Protein AF-0000000078594319 (afdb_homodimer)

Organism: NCBI:txid1408889

Sequence (122 aa):
MIELNPILTKGKIVEVNDTAVKVDVQGRLGVICVPLRWVFTDKKLEAGQMVQFYFSYMQTIMIELNPILTKGKIVEVNDTAVKVDVQGRLGVICVPLRWVFTDKKLEAGQMVQFYFSYMQTI

Radius of gyration: 13.81 Å; Cα contacts (8 Å, |Δi|>4): 302; chains: 2; bounding box: 30×34×36 Å

InterPro domains:
  IPR048108 CBO2463/CBO2479 domain [NF041553] (3-60)

Foldseek 3Di:
DDDFDWDKWKWFFADDDDFWTWTQTPPRPGIDIDGPVVDDDPDDDDGGDMDIDIGTDDDDD/DDDFDWDKWKWFFADDDDFWTWTQTPPNPGIDIDGPVVDDDPDDDDGGDMDIDIGTDDDDD

pLDDT: mean 94.1, std 7.57, range [51.66, 98.38]

Structure (mmCIF, N/CA/C/O backbone):
data_AF-0000000078594319-model_v1
#
loop_
_entity.id
_entity.type
_entity.pdbx_description
1 polymer 'Uncharacterized protein'
#
loop_
_atom_site.group_PDB
_atom_site.id
_atom_site.type_symbol
_atom_site.label_atom_id
_atom_site.label_alt_id
_atom_site.label_comp_id
_atom_site.label_asym_id
_atom_site.label_entity_id
_atom_site.label_seq_id
_atom_site.pdbx_PDB_ins_code
_atom_site.Cartn_x
_atom_site.Cartn_y
_atom_site.Cartn_z
_atom_site.occupancy
_atom_site.B_iso_or_equiv
_atom_site.auth_seq_id
_atom_site.auth_comp_id
_atom_site.auth_asym_id
_atom_site.auth_atom_id
_atom_site.pdbx_PDB_model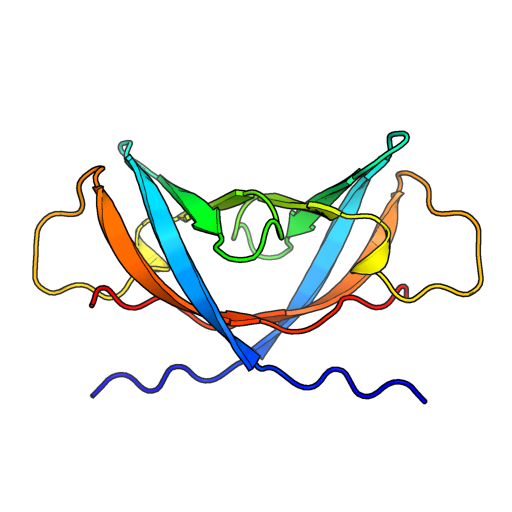_num
ATOM 1 N N . MET A 1 1 ? 17.109 14.688 5.496 1 51.66 1 MET A N 1
ATOM 2 C CA . MET A 1 1 ? 16.141 14.469 4.438 1 51.66 1 MET A CA 1
ATOM 3 C C . MET A 1 1 ? 15.914 12.984 4.191 1 51.66 1 MET A C 1
ATOM 5 O O . MET A 1 1 ? 16.859 12.266 3.84 1 51.66 1 MET A O 1
ATOM 9 N N . ILE A 1 2 ? 14.898 12.453 4.84 1 67.19 2 ILE A N 1
ATOM 10 C CA . ILE A 1 2 ? 14.742 11 4.766 1 67.19 2 ILE A CA 1
ATOM 11 C C . ILE A 1 2 ? 14.383 10.594 3.336 1 67.19 2 ILE A C 1
ATOM 13 O O . ILE A 1 2 ? 13.492 11.195 2.719 1 67.19 2 ILE A O 1
ATOM 17 N N . GLU A 1 3 ? 15.242 9.938 2.709 1 83.69 3 GLU A N 1
ATOM 18 C CA . GLU A 1 3 ? 15.07 9.461 1.341 1 83.69 3 GLU A CA 1
ATOM 19 C C . GLU A 1 3 ? 14.07 8.312 1.282 1 83.69 3 GLU A C 1
ATOM 21 O O . GLU A 1 3 ? 14.133 7.383 2.092 1 83.69 3 GLU A O 1
ATOM 26 N N . LEU A 1 4 ? 13.039 8.602 0.536 1 93.31 4 LEU A N 1
ATOM 27 C CA . LEU A 1 4 ? 12.07 7.531 0.324 1 93.31 4 LEU A CA 1
ATOM 28 C C . LEU A 1 4 ? 12.625 6.48 -0.632 1 93.31 4 LEU A C 1
ATOM 30 O O . LEU A 1 4 ? 12.383 6.547 -1.84 1 93.31 4 LEU A O 1
ATOM 34 N N . ASN A 1 5 ? 13.43 5.66 -0.049 1 94.69 5 ASN A N 1
ATOM 35 C CA . ASN A 1 5 ? 14.023 4.625 -0.886 1 94.69 5 ASN A CA 1
ATOM 36 C C . ASN A 1 5 ? 13.094 3.422 -1.033 1 94.69 5 ASN A C 1
ATOM 38 O O . ASN A 1 5 ? 12.812 2.727 -0.055 1 94.69 5 ASN A O 1
ATOM 42 N N . PRO A 1 6 ? 12.641 3.195 -2.279 1 96.81 6 PRO A N 1
ATOM 43 C CA . PRO A 1 6 ? 11.805 2.002 -2.445 1 96.81 6 PRO A CA 1
ATOM 44 C C . PRO A 1 6 ? 12.57 0.708 -2.164 1 96.81 6 PRO A C 1
ATOM 46 O O . PRO A 1 6 ? 13.734 0.573 -2.553 1 96.81 6 PRO A O 1
ATOM 49 N N . ILE A 1 7 ? 11.891 -0.213 -1.454 1 95.31 7 ILE A N 1
ATOM 50 C CA . ILE A 1 7 ? 12.469 -1.52 -1.151 1 95.31 7 ILE A CA 1
ATOM 51 C C . ILE A 1 7 ? 11.578 -2.619 -1.727 1 95.31 7 ILE A C 1
ATOM 53 O O . ILE A 1 7 ? 10.352 -2.473 -1.781 1 95.31 7 ILE A O 1
ATOM 57 N N . LEU A 1 8 ? 12.234 -3.621 -2.201 1 96.62 8 LEU A N 1
ATOM 58 C CA . LEU A 1 8 ? 11.477 -4.785 -2.645 1 96.62 8 LEU A CA 1
ATOM 59 C C . LEU A 1 8 ? 10.75 -5.441 -1.474 1 96.62 8 LEU A C 1
ATOM 61 O O . LEU A 1 8 ? 11.375 -5.801 -0.476 1 96.62 8 LEU A O 1
ATOM 65 N N . THR A 1 9 ? 9.383 -5.559 -1.612 1 96.75 9 THR A N 1
ATOM 66 C CA . THR A 1 9 ? 8.508 -6.066 -0.565 1 96.75 9 THR A CA 1
ATOM 67 C C . THR A 1 9 ? 7.668 -7.234 -1.079 1 96.75 9 THR A C 1
ATOM 69 O O . THR A 1 9 ? 7.375 -7.316 -2.273 1 96.75 9 THR A O 1
ATOM 72 N N . LYS A 1 10 ? 7.41 -8.086 -0.127 1 97.5 10 LYS A N 1
ATOM 73 C CA . LYS A 1 10 ? 6.57 -9.219 -0.498 1 97.5 10 LYS A CA 1
ATOM 74 C C . LYS A 1 10 ? 5.277 -9.242 0.314 1 97.5 10 LYS A C 1
ATOM 76 O O . LYS A 1 10 ? 5.211 -8.648 1.395 1 97.5 10 LYS A O 1
ATOM 81 N N . GLY A 1 11 ? 4.289 -9.781 -0.275 1 97.56 11 GLY A N 1
ATOM 82 C CA . GLY A 1 11 ? 3.008 -9.977 0.379 1 97.56 11 GLY A CA 1
ATOM 83 C C . GLY A 1 11 ? 2.27 -11.211 -0.114 1 97.56 11 GLY A C 1
ATOM 84 O O . GLY A 1 11 ? 2.732 -11.891 -1.032 1 97.56 11 GLY A O 1
ATOM 85 N N . LYS A 1 12 ? 1.259 -11.539 0.635 1 98.25 12 LYS A N 1
ATOM 86 C CA . LYS A 1 12 ? 0.381 -12.641 0.261 1 98.25 12 LYS A CA 1
ATOM 87 C C . LYS A 1 12 ? -1.031 -12.148 -0.037 1 98.25 12 LYS A C 1
ATOM 89 O O . LYS A 1 12 ? -1.61 -11.398 0.751 1 98.25 12 LYS A O 1
ATOM 94 N N . ILE A 1 13 ? -1.591 -12.562 -1.187 1 98.38 13 ILE A N 1
ATOM 95 C CA . ILE A 1 13 ? -2.977 -12.242 -1.509 1 98.38 13 ILE A CA 1
ATOM 96 C C . ILE A 1 13 ? -3.914 -12.961 -0.542 1 98.38 13 ILE A C 1
ATOM 98 O O . ILE A 1 13 ? -3.816 -14.18 -0.365 1 98.38 13 ILE A O 1
ATOM 102 N N . VAL A 1 14 ? -4.742 -12.195 0.07 1 98.06 14 VAL A N 1
ATOM 103 C CA . VAL A 1 14 ? -5.629 -12.812 1.053 1 98.06 14 VAL A CA 1
ATOM 104 C C . VAL A 1 14 ? -7.07 -12.75 0.556 1 98.06 14 VAL A C 1
ATOM 106 O O . VAL A 1 14 ? -7.938 -13.461 1.061 1 98.06 14 VAL A O 1
ATOM 109 N N . GLU A 1 15 ? -7.383 -11.883 -0.38 1 97.88 15 GLU A N 1
ATOM 110 C CA . GLU A 1 15 ? -8.711 -11.75 -0.973 1 97.88 15 GLU A CA 1
ATOM 111 C C . GLU A 1 15 ? -8.625 -11.25 -2.412 1 97.88 15 GLU A C 1
ATOM 113 O O . GLU A 1 15 ? -7.82 -10.367 -2.721 1 97.88 15 GLU A O 1
ATOM 118 N N . VAL A 1 16 ? -9.453 -11.875 -3.309 1 97.88 16 VAL A N 1
ATOM 119 C CA . VAL A 1 16 ? -9.641 -11.406 -4.676 1 97.88 16 VAL A CA 1
ATOM 120 C C . VAL A 1 16 ? -11.133 -11.289 -4.984 1 97.88 16 VAL A C 1
ATOM 122 O O . VAL A 1 16 ? -11.898 -12.234 -4.758 1 97.88 16 VAL A O 1
ATOM 125 N N . ASN A 1 17 ? -11.539 -10.125 -5.375 1 96.5 17 ASN A N 1
ATOM 126 C CA . ASN A 1 17 ? -12.898 -9.984 -5.875 1 96.5 17 ASN A CA 1
ATOM 127 C C . ASN A 1 17 ? -12.922 -9.5 -7.316 1 96.5 17 ASN A C 1
ATOM 129 O O . ASN A 1 17 ? -11.906 -9.562 -8.016 1 96.5 17 ASN A O 1
ATOM 133 N N . ASP A 1 18 ? -14.031 -9.039 -7.801 1 95.69 18 ASP A N 1
ATOM 134 C CA . ASP A 1 18 ? -14.18 -8.734 -9.219 1 95.69 18 ASP A CA 1
ATOM 135 C C . ASP A 1 18 ? -13.328 -7.531 -9.617 1 95.69 18 ASP A C 1
ATOM 137 O O . ASP A 1 18 ? -12.945 -7.387 -10.781 1 95.69 18 ASP A O 1
ATOM 141 N N . THR A 1 19 ? -12.984 -6.738 -8.664 1 95.19 19 THR A N 1
ATOM 142 C CA . THR A 1 19 ? -12.398 -5.465 -9.07 1 95.19 19 THR A CA 1
ATOM 143 C C . THR A 1 19 ? -11.039 -5.262 -8.398 1 95.19 19 THR A C 1
ATOM 145 O O . THR A 1 19 ? -10.242 -4.434 -8.844 1 95.19 19 THR A O 1
ATOM 148 N N . ALA A 1 20 ? -10.812 -6.012 -7.289 1 96 20 ALA A N 1
ATOM 149 C CA . ALA A 1 20 ? -9.648 -5.641 -6.488 1 96 20 ALA A CA 1
ATOM 150 C C . ALA A 1 20 ? -8.984 -6.875 -5.879 1 96 20 ALA A C 1
ATOM 152 O O . ALA A 1 20 ? -9.602 -7.941 -5.801 1 96 20 ALA A O 1
ATOM 153 N N . VAL A 1 21 ? -7.695 -6.723 -5.41 1 97.5 21 VAL A N 1
ATOM 154 C CA . VAL A 1 21 ? -6.938 -7.703 -4.641 1 97.5 21 VAL A CA 1
ATOM 155 C C . VAL A 1 21 ? -6.504 -7.094 -3.311 1 97.5 21 VAL A C 1
ATOM 157 O O . VAL A 1 21 ? -6.117 -5.926 -3.252 1 97.5 21 VAL A O 1
ATOM 160 N N . LYS A 1 22 ? -6.59 -7.848 -2.246 1 97.56 22 LYS A N 1
ATOM 161 C CA . LY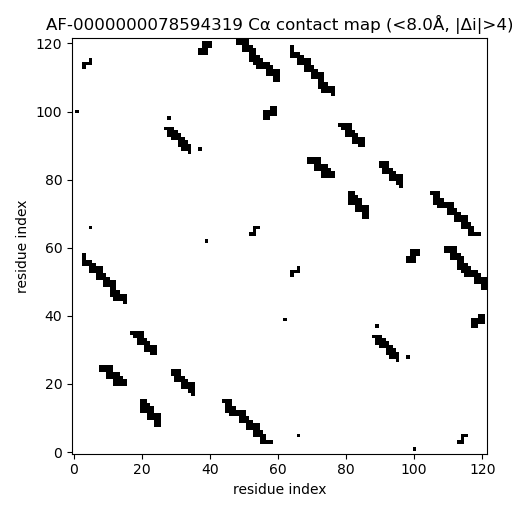S A 1 22 ? -6.078 -7.492 -0.925 1 97.56 22 LYS A CA 1
ATOM 162 C C . LYS A 1 22 ? -4.809 -8.273 -0.601 1 97.56 22 LYS A C 1
ATOM 164 O O . LYS A 1 22 ? -4.793 -9.508 -0.685 1 97.56 22 LYS A O 1
ATOM 169 N N . VAL A 1 23 ? -3.795 -7.574 -0.242 1 97.88 23 VAL A N 1
ATOM 170 C CA . VAL A 1 23 ? -2.488 -8.172 0.009 1 97.88 23 VAL A CA 1
ATOM 171 C C . VAL A 1 23 ? -2.076 -7.922 1.458 1 97.88 23 VAL A C 1
ATOM 173 O O . VAL A 1 23 ? -2.088 -6.777 1.926 1 97.88 23 VAL A O 1
ATOM 176 N N . ASP A 1 24 ? -1.787 -8.945 2.211 1 97.38 24 ASP A N 1
ATOM 177 C CA . ASP A 1 24 ? -1.094 -8.836 3.49 1 97.38 24 ASP A CA 1
ATOM 178 C C . ASP A 1 24 ? 0.418 -8.758 3.293 1 97.38 24 ASP A C 1
ATOM 180 O O . ASP A 1 24 ? 1.025 -9.68 2.744 1 97.38 24 ASP A O 1
ATOM 184 N N . VAL A 1 25 ? 0.966 -7.684 3.664 1 95.69 25 VAL A N 1
ATOM 185 C CA . VAL A 1 25 ? 2.369 -7.422 3.365 1 95.69 25 VAL A CA 1
ATOM 186 C C . VAL A 1 25 ? 3.256 -8.086 4.414 1 95.69 25 VAL A C 1
ATOM 188 O O . VAL A 1 25 ? 2.975 -8.008 5.613 1 95.69 25 VAL A O 1
ATOM 191 N N . GLN A 1 26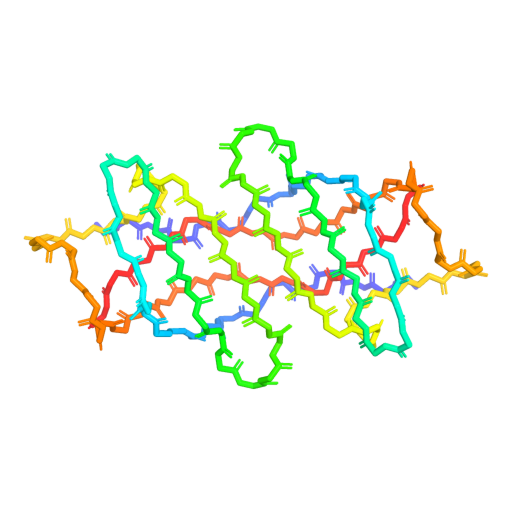 ? 4.254 -8.664 3.994 1 91.19 26 GLN A N 1
ATOM 192 C CA . GLN A 1 26 ? 5.238 -9.25 4.898 1 91.19 26 GLN A CA 1
ATOM 193 C C . GLN A 1 26 ? 5.98 -8.164 5.676 1 91.19 26 GLN A C 1
ATOM 195 O O . GLN A 1 26 ? 6.133 -7.043 5.195 1 91.19 26 GLN A O 1
ATOM 200 N N . GLY A 1 27 ? 6.371 -8.492 6.883 1 82.25 27 GLY A N 1
ATOM 201 C CA . GLY A 1 27 ? 7.074 -7.527 7.711 1 82.25 27 GLY A CA 1
ATOM 202 C C . GLY A 1 27 ? 6.148 -6.699 8.586 1 82.25 27 GLY A C 1
ATOM 203 O O . GLY A 1 27 ? 6.562 -5.688 9.148 1 82.25 27 GLY A O 1
ATOM 204 N N . ARG A 1 28 ? 4.996 -7.027 8.625 1 82 28 ARG A N 1
ATOM 205 C CA . ARG A 1 28 ? 3.98 -6.406 9.469 1 82 28 ARG A CA 1
ATOM 206 C C . ARG A 1 28 ? 3.764 -4.949 9.078 1 82 28 ARG A C 1
ATOM 208 O O . ARG A 1 28 ? 3.641 -4.078 9.945 1 82 28 ARG A O 1
ATOM 215 N N . LEU A 1 29 ? 3.898 -4.711 7.711 1 80.19 29 LEU A N 1
ATOM 216 C CA . LEU A 1 29 ? 3.605 -3.381 7.188 1 80.19 2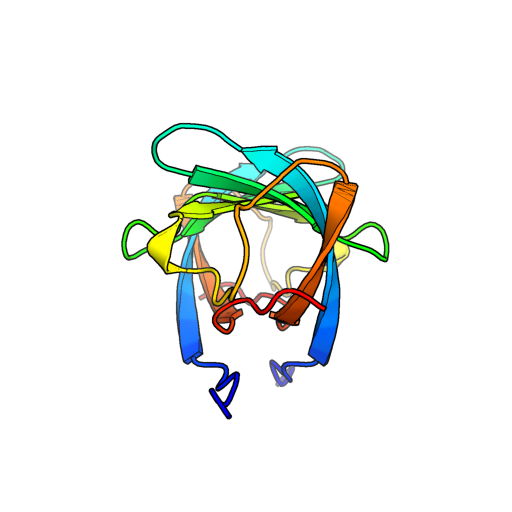9 LEU A CA 1
ATOM 217 C C . LEU A 1 29 ? 2.104 -3.113 7.191 1 80.19 29 LEU A C 1
ATOM 219 O O . LEU A 1 29 ? 1.674 -1.969 7.352 1 80.19 29 LEU A O 1
ATOM 223 N N . GLY A 1 30 ? 1.398 -4.23 7.023 1 91.69 30 GLY A N 1
ATOM 224 C CA . GLY A 1 30 ? -0.044 -4.055 6.984 1 91.69 30 GLY A CA 1
ATOM 225 C C . GLY A 1 30 ? -0.683 -4.625 5.734 1 91.69 30 GLY A C 1
ATOM 226 O O . GLY A 1 30 ? -0.382 -5.75 5.336 1 91.69 30 GLY A O 1
ATOM 227 N N . VAL A 1 31 ? -1.753 -3.926 5.293 1 95.94 31 VAL A N 1
ATOM 228 C CA . VAL A 1 31 ? -2.564 -4.434 4.191 1 95.94 31 VAL A CA 1
ATOM 229 C C . VAL A 1 31 ? -2.582 -3.412 3.053 1 95.94 31 VAL A C 1
ATOM 231 O O . VAL A 1 31 ? -2.633 -2.205 3.295 1 95.94 31 VAL A O 1
ATOM 234 N N . ILE A 1 32 ? -2.561 -3.895 1.852 1 96.5 32 ILE A N 1
ATOM 235 C CA . ILE A 1 32 ? -2.701 -3.072 0.654 1 96.5 32 ILE A CA 1
ATOM 236 C C . ILE A 1 32 ? -3.812 -3.635 -0.229 1 96.5 32 ILE A C 1
ATOM 238 O O . ILE A 1 32 ? -3.818 -4.828 -0.547 1 96.5 32 ILE A O 1
ATOM 242 N N . CYS A 1 33 ? -4.734 -2.811 -0.596 1 96.62 33 CYS A N 1
ATOM 243 C CA . CYS A 1 33 ? -5.805 -3.145 -1.527 1 96.62 33 CYS A CA 1
ATOM 244 C C . CYS A 1 33 ? -5.688 -2.332 -2.811 1 96.62 33 CYS A C 1
ATOM 246 O O . CYS A 1 33 ? -5.68 -1.101 -2.771 1 96.62 33 CYS A O 1
ATOM 248 N N . VAL A 1 34 ? -5.594 -3.07 -3.93 1 96.62 34 VAL A N 1
ATOM 249 C CA . VAL A 1 34 ? -5.41 -2.387 -5.207 1 96.62 34 VAL A CA 1
ATOM 250 C C . VAL A 1 34 ? -6.297 -3.029 -6.27 1 96.62 34 VAL A C 1
ATOM 252 O O . VAL A 1 34 ? -6.672 -4.199 -6.152 1 96.62 34 VAL A O 1
ATOM 255 N N . PRO A 1 35 ? -6.559 -2.285 -7.332 1 95.69 35 PRO A N 1
ATOM 256 C CA . PRO A 1 35 ? -7.289 -2.869 -8.461 1 95.69 35 PRO A CA 1
ATOM 257 C C . PRO A 1 35 ? -6.547 -4.039 -9.102 1 95.69 35 PRO A C 1
ATOM 259 O O . PRO A 1 35 ? -5.312 -4.09 -9.062 1 95.69 35 PRO A O 1
ATOM 262 N N . LEU A 1 36 ? -7.324 -4.898 -9.812 1 95.38 36 LEU A N 1
ATOM 263 C CA . LEU A 1 36 ? -6.75 -6.066 -10.469 1 95.38 36 LEU A CA 1
ATOM 264 C C . LEU A 1 36 ? -5.676 -5.656 -11.469 1 95.38 36 LEU A C 1
ATOM 266 O O . LEU A 1 36 ? -4.668 -6.348 -11.625 1 95.38 36 LEU A O 1
ATOM 270 N N . ARG A 1 37 ? -5.871 -4.586 -12.109 1 92.94 37 ARG A N 1
ATOM 271 C CA . ARG A 1 37 ? -5 -4.141 -13.195 1 92.94 37 ARG A CA 1
ATOM 272 C C . ARG A 1 37 ? -3.637 -3.713 -12.656 1 92.94 37 ARG A C 1
ATOM 274 O O . ARG A 1 37 ? -2.725 -3.416 -13.43 1 92.94 37 ARG A O 1
ATOM 281 N N . TRP A 1 38 ? -3.488 -3.709 -11.305 1 94.06 38 TRP A N 1
ATOM 282 C CA . TRP A 1 38 ? -2.217 -3.322 -10.695 1 94.06 38 TRP A CA 1
ATOM 283 C C . TRP A 1 38 ? -1.327 -4.539 -10.477 1 94.06 38 TRP A C 1
ATOM 285 O O . TRP A 1 38 ? -0.171 -4.406 -10.062 1 94.06 38 TRP A O 1
ATOM 295 N N . VAL A 1 39 ? -1.865 -5.695 -10.797 1 95.56 39 VAL A N 1
ATOM 296 C CA . VAL A 1 39 ? -1.097 -6.91 -10.547 1 95.56 39 VAL A CA 1
ATOM 297 C C . VAL A 1 39 ? -0.789 -7.605 -11.875 1 95.56 39 VAL A C 1
ATOM 299 O O . VAL A 1 39 ? -1.701 -8.031 -12.586 1 95.56 39 VAL A O 1
ATOM 302 N N . PHE A 1 40 ? 0.442 -7.68 -12.164 1 96.25 40 PHE A N 1
ATOM 303 C CA . PHE A 1 40 ? 0.888 -8.445 -13.328 1 96.25 40 PHE A CA 1
ATOM 304 C C . PHE A 1 40 ? 0.975 -9.93 -12.992 1 96.25 40 PHE A C 1
ATOM 306 O O . PHE A 1 40 ? 1.664 -10.32 -12.047 1 96.25 40 PHE A O 1
ATOM 313 N N . THR A 1 41 ? 0.281 -10.641 -13.719 1 94.19 41 THR A N 1
ATOM 314 C CA . THR A 1 41 ? 0.193 -12.078 -13.492 1 94.19 41 THR A CA 1
ATOM 315 C C . THR A 1 41 ? -0.068 -12.82 -14.805 1 94.19 41 THR A C 1
ATOM 317 O O . THR A 1 41 ? -0.673 -12.266 -15.727 1 94.19 41 THR A O 1
ATOM 320 N N . ASP A 1 42 ? 0.473 -14 -14.836 1 92.94 42 ASP A N 1
ATOM 321 C CA . ASP A 1 42 ? 0.187 -14.883 -15.969 1 92.94 42 ASP A CA 1
ATOM 322 C C . ASP A 1 42 ? -0.867 -15.922 -15.602 1 92.94 42 ASP A C 1
ATOM 324 O O . ASP A 1 42 ? -1.22 -16.766 -16.422 1 92.94 42 ASP A O 1
ATOM 328 N N . LYS A 1 43 ? -1.403 -15.914 -14.438 1 93.88 43 LYS A N 1
ATOM 329 C CA . LYS A 1 43 ? -2.381 -16.875 -13.93 1 93.88 43 LYS A CA 1
ATOM 330 C C . LYS A 1 43 ? -3.578 -16.156 -13.305 1 93.88 43 LYS A C 1
ATOM 332 O O . LYS A 1 43 ? -3.545 -14.945 -13.094 1 93.88 43 LYS A O 1
ATOM 337 N N . LYS A 1 44 ? -4.633 -17 -13.117 1 94.88 44 LYS A N 1
ATOM 338 C CA . LYS A 1 44 ? -5.754 -16.469 -12.352 1 94.88 44 LYS A CA 1
ATOM 339 C C . LYS A 1 44 ? -5.324 -16.109 -10.938 1 94.88 44 LYS A C 1
ATOM 341 O O . LYS A 1 44 ? -4.656 -16.891 -10.258 1 94.88 44 LYS A O 1
ATOM 346 N N . LEU A 1 45 ? -5.645 -14.906 -10.492 1 96.56 45 LEU A N 1
ATOM 347 C CA . LEU A 1 45 ? -5.312 -14.461 -9.141 1 96.56 45 LEU A CA 1
ATOM 348 C C . LEU A 1 45 ? -6.152 -15.203 -8.109 1 96.56 45 LEU A C 1
ATOM 350 O O . LEU A 1 45 ? -7.371 -15.312 -8.25 1 96.56 45 LEU A O 1
ATOM 354 N N . GLU A 1 46 ? -5.531 -15.664 -7.086 1 97 46 GLU A N 1
ATOM 355 C CA . GLU A 1 46 ? -6.223 -16.375 -6.016 1 97 46 GLU A CA 1
ATOM 356 C C . GLU A 1 46 ? -5.574 -16.094 -4.66 1 97 46 GLU A C 1
ATOM 358 O O . GLU A 1 46 ? -4.391 -15.766 -4.59 1 97 46 GLU A O 1
ATOM 363 N N . ALA A 1 47 ? -6.418 -16.266 -3.656 1 97.75 47 ALA A N 1
ATOM 364 C CA . ALA A 1 47 ? -5.875 -16.188 -2.305 1 97.75 47 ALA A CA 1
ATOM 365 C C . ALA A 1 47 ? -4.738 -17.188 -2.105 1 97.75 47 ALA A C 1
ATOM 367 O O . ALA A 1 47 ? -4.809 -18.312 -2.588 1 97.75 47 ALA A O 1
ATOM 368 N N . GLY A 1 48 ? -3.777 -16.734 -1.376 1 97.69 48 GLY A N 1
ATOM 369 C CA . GLY A 1 48 ? -2.65 -17.609 -1.083 1 97.69 48 GLY A CA 1
ATOM 370 C C . GLY A 1 48 ? -1.436 -17.328 -1.947 1 97.69 48 GLY A C 1
ATOM 371 O O . GLY A 1 48 ? -0.317 -17.719 -1.604 1 97.69 48 GLY A O 1
ATOM 372 N N . GLN A 1 49 ? -1.55 -16.75 -3.111 1 98 49 GLN A N 1
ATOM 373 C CA . GLN A 1 49 ? -0.454 -16.438 -4.02 1 98 49 GLN A CA 1
ATOM 374 C C . GLN A 1 49 ? 0.432 -15.328 -3.447 1 98 49 GLN A C 1
ATOM 376 O O . GLN A 1 49 ? -0.063 -14.398 -2.805 1 98 49 GLN A O 1
ATOM 381 N N . MET A 1 50 ? 1.737 -15.445 -3.703 1 98 50 MET A N 1
ATOM 382 C CA . MET A 1 50 ? 2.703 -14.438 -3.27 1 98 50 MET A CA 1
ATOM 383 C C . MET A 1 50 ? 2.951 -13.414 -4.367 1 98 50 MET A C 1
ATOM 385 O O . MET A 1 50 ? 2.977 -13.758 -5.551 1 98 50 MET A O 1
ATOM 389 N N . VAL A 1 51 ? 3.088 -12.18 -3.912 1 97.88 51 VAL A N 1
ATOM 390 C CA . VAL A 1 51 ? 3.402 -11.102 -4.84 1 97.88 51 VAL A CA 1
ATOM 391 C C . VAL A 1 51 ? 4.617 -10.328 -4.336 1 97.88 51 VAL A C 1
ATOM 393 O O . VAL A 1 51 ? 4.957 -10.391 -3.152 1 97.88 51 VAL A O 1
ATOM 396 N N . GLN A 1 52 ? 5.238 -9.703 -5.238 1 97.81 52 GLN A N 1
ATOM 397 C CA . GLN A 1 52 ? 6.309 -8.766 -4.906 1 97.81 52 GLN A CA 1
ATOM 398 C C . GLN A 1 52 ? 6.074 -7.406 -5.551 1 97.81 52 GLN A C 1
ATOM 400 O O . GLN A 1 52 ? 5.453 -7.316 -6.613 1 97.81 52 GLN A O 1
ATOM 405 N N . PHE A 1 53 ? 6.559 -6.371 -4.945 1 96.81 53 PHE A N 1
ATOM 406 C CA . PHE A 1 53 ? 6.438 -4.992 -5.402 1 96.81 53 PHE A CA 1
ATOM 407 C C . PHE A 1 53 ? 7.422 -4.094 -4.664 1 96.81 53 PHE A C 1
ATOM 409 O O . PHE A 1 53 ? 7.949 -4.469 -3.613 1 96.81 53 PHE A O 1
ATOM 416 N N . TYR A 1 54 ? 7.688 -2.943 -5.152 1 97.44 54 TYR A N 1
ATOM 417 C CA . TYR A 1 54 ? 8.484 -1.952 -4.441 1 97.44 54 TYR A CA 1
ATOM 418 C C . TYR A 1 54 ? 7.594 -1.004 -3.648 1 97.44 54 TYR A C 1
ATOM 420 O O . TYR A 1 54 ? 6.527 -0.605 -4.121 1 97.44 54 TYR A O 1
ATOM 428 N N . PHE A 1 55 ? 8.062 -0.698 -2.482 1 96.19 55 PHE A N 1
ATOM 429 C CA . PHE A 1 55 ? 7.371 0.217 -1.58 1 96.19 55 PHE A CA 1
ATOM 430 C C . PHE A 1 55 ? 8.367 0.995 -0.731 1 96.19 55 PHE A C 1
ATOM 432 O O . PHE A 1 55 ? 9.414 0.461 -0.343 1 96.19 55 PHE A O 1
ATOM 439 N N . SER A 1 56 ? 8.094 2.209 -0.51 1 96.06 56 SER A N 1
ATOM 440 C CA . SER A 1 56 ? 8.938 2.986 0.393 1 96.06 56 SER A CA 1
ATOM 441 C C . SER A 1 56 ? 8.195 3.336 1.679 1 96.06 56 SER A C 1
ATOM 443 O O . SER A 1 56 ? 6.984 3.129 1.777 1 96.06 56 SER A O 1
ATOM 445 N N . TYR A 1 57 ? 8.945 3.879 2.605 1 95.75 57 TYR A N 1
ATOM 446 C CA . TYR A 1 57 ? 8.305 4.641 3.668 1 95.75 57 TYR A CA 1
ATOM 447 C C . TYR A 1 57 ? 7.48 5.789 3.092 1 95.75 57 TYR A C 1
ATOM 449 O O . TYR A 1 57 ? 7.621 6.133 1.916 1 95.75 57 TYR A O 1
ATOM 457 N N . MET A 1 58 ? 6.609 6.258 4.039 1 96.88 58 MET A N 1
ATOM 458 C CA . MET A 1 58 ? 5.812 7.41 3.629 1 96.88 58 MET A CA 1
ATOM 459 C C . MET A 1 58 ? 6.32 8.688 4.289 1 96.88 58 MET A C 1
ATOM 461 O O . MET A 1 58 ? 6.914 8.641 5.367 1 96.88 58 MET A O 1
ATOM 465 N N . GLN A 1 59 ? 6.051 9.82 3.584 1 97.62 59 GLN A N 1
ATOM 466 C CA . GLN A 1 59 ? 6.348 11.133 4.148 1 97.62 59 GLN A CA 1
ATOM 467 C C . GLN A 1 59 ? 5.152 12.07 4.016 1 97.62 59 GLN A C 1
ATOM 469 O O . GLN A 1 59 ? 4.531 12.148 2.955 1 97.62 59 GLN A O 1
ATOM 474 N N . THR A 1 60 ? 4.859 12.758 5.117 1 97.5 60 THR A N 1
ATOM 475 C CA . THR A 1 60 ? 3.822 13.781 5.016 1 97.5 60 THR A CA 1
ATOM 476 C C . THR A 1 60 ? 4.305 14.961 4.176 1 97.5 60 THR A C 1
ATOM 478 O O . THR A 1 60 ? 5.48 15.32 4.223 1 97.5 60 THR A O 1
ATOM 481 N N . ILE A 1 61 ? 3.334 15.508 3.496 1 94.75 61 ILE A N 1
ATOM 482 C CA . ILE A 1 61 ? 3.709 16.641 2.65 1 94.75 61 ILE A CA 1
ATOM 483 C C . ILE A 1 61 ? 2.846 17.844 2.996 1 94.75 61 ILE A C 1
ATOM 485 O O . ILE A 1 61 ? 1.737 17.703 3.516 1 94.75 61 ILE A O 1
ATOM 489 N N . MET B 1 1 ? 9.5 -8.836 -19.609 1 52.09 1 MET B N 1
ATOM 490 C CA . MET B 1 1 ? 9.797 -8.758 -18.188 1 52.09 1 MET B CA 1
ATOM 491 C C . MET B 1 1 ? 9.344 -7.418 -17.609 1 52.09 1 MET B C 1
ATOM 493 O O . MET B 1 1 ? 9.82 -6.367 -18.047 1 52.09 1 MET B O 1
ATOM 497 N N . ILE B 1 2 ? 8.117 -7.406 -17.094 1 66.81 2 ILE B N 1
ATOM 498 C CA . ILE B 1 2 ? 7.582 -6.113 -16.672 1 66.81 2 ILE B CA 1
ATOM 499 C C . ILE B 1 2 ? 8.383 -5.574 -15.492 1 66.81 2 ILE B C 1
ATOM 501 O O . ILE B 1 2 ? 8.656 -6.301 -14.539 1 66.81 2 ILE B O 1
ATOM 505 N N . GLU B 1 3 ? 9.078 -4.559 -15.711 1 83.69 3 GLU B N 1
ATOM 506 C CA . GLU B 1 3 ? 9.891 -3.895 -14.703 1 83.69 3 GLU B CA 1
ATOM 507 C C . GLU B 1 3 ? 9.016 -3.199 -13.656 1 83.69 3 GLU B C 1
ATOM 509 O O . GLU B 1 3 ? 8.078 -2.484 -14.008 1 83.69 3 GLU B O 1
ATOM 514 N N . LEU B 1 4 ? 9.188 -3.684 -12.461 1 93.12 4 LEU B N 1
ATOM 515 C CA . LEU B 1 4 ? 8.484 -3.014 -11.375 1 93.12 4 LEU B CA 1
ATOM 516 C C . LEU B 1 4 ? 9.117 -1.667 -11.055 1 93.12 4 LEU B C 1
ATOM 518 O O . LEU B 1 4 ? 10.016 -1.582 -10.211 1 93.12 4 LEU B O 1
ATOM 522 N N . ASN B 1 5 ? 8.734 -0.725 -11.852 1 94.75 5 ASN B N 1
ATOM 523 C CA . ASN B 1 5 ? 9.305 0.602 -11.633 1 94.75 5 ASN B CA 1
ATOM 524 C C . ASN B 1 5 ? 8.523 1.381 -10.578 1 94.75 5 ASN B C 1
ATOM 526 O O . ASN B 1 5 ? 7.352 1.711 -10.781 1 94.75 5 ASN B O 1
ATOM 530 N N . PRO B 1 6 ? 9.195 1.644 -9.453 1 96.88 6 PRO B N 1
ATOM 531 C CA . PRO B 1 6 ? 8.477 2.451 -8.461 1 96.88 6 PRO B CA 1
ATOM 532 C C . PRO B 1 6 ? 8.156 3.854 -8.969 1 96.88 6 PRO B C 1
ATOM 534 O O . PRO B 1 6 ? 8.984 4.484 -9.625 1 96.88 6 PRO B O 1
ATOM 537 N N . ILE B 1 7 ? 6.918 4.316 -8.672 1 95.38 7 ILE B N 1
ATOM 538 C CA . ILE B 1 7 ? 6.48 5.656 -9.047 1 95.38 7 ILE B CA 1
ATOM 539 C C . ILE B 1 7 ? 6.098 6.445 -7.797 1 95.38 7 ILE B C 1
ATOM 541 O O . ILE B 1 7 ? 5.598 5.871 -6.824 1 95.38 7 ILE B O 1
ATOM 545 N N . LEU B 1 8 ? 6.43 7.691 -7.859 1 96.75 8 LEU B N 1
ATOM 546 C CA . LEU B 1 8 ? 5.98 8.555 -6.773 1 96.75 8 LEU B CA 1
ATOM 547 C C . LEU B 1 8 ? 4.461 8.656 -6.746 1 96.75 8 LEU B C 1
ATOM 549 O O . LEU B 1 8 ? 3.844 9.039 -7.746 1 96.75 8 LEU B O 1
ATOM 553 N N . THR B 1 9 ? 3.852 8.289 -5.562 1 96.75 9 THR B N 1
ATOM 554 C CA . THR B 1 9 ? 2.406 8.227 -5.371 1 96.75 9 THR B CA 1
ATOM 555 C C . THR B 1 9 ? 1.978 9.078 -4.184 1 96.75 9 THR B C 1
ATOM 557 O O . THR B 1 9 ? 2.748 9.266 -3.24 1 96.75 9 THR B O 1
ATOM 560 N N . LYS B 1 10 ? 0.788 9.586 -4.367 1 97.5 10 LYS B N 1
ATOM 561 C CA . LYS B 1 10 ? 0.257 10.375 -3.262 1 97.5 10 LYS B CA 1
ATOM 562 C C . LYS B 1 10 ? -1.024 9.758 -2.709 1 97.5 10 LYS B C 1
ATOM 564 O O . LYS B 1 10 ? -1.694 8.984 -3.396 1 97.5 10 LYS B O 1
ATOM 569 N N . GLY B 1 11 ? -1.248 10 -1.489 1 97.56 11 GLY B N 1
ATOM 570 C CA . GLY B 1 11 ? -2.467 9.578 -0.816 1 97.56 11 GLY B CA 1
ATOM 571 C C . GLY B 1 11 ? -2.887 10.516 0.297 1 97.56 11 GLY B C 1
ATOM 572 O O . GLY B 1 11 ? -2.189 11.492 0.592 1 97.56 11 GLY B O 1
ATOM 573 N N . LYS B 1 12 ? -4.09 10.297 0.736 1 98.25 12 LYS B N 1
ATOM 574 C CA . LYS B 1 12 ? -4.625 11.055 1.865 1 98.25 12 LYS B CA 1
ATOM 575 C C . LYS B 1 12 ? -4.895 10.133 3.059 1 98.25 12 LYS B C 1
ATOM 577 O O . LYS B 1 12 ? -5.52 9.086 2.912 1 98.25 12 LYS B O 1
ATOM 582 N N . ILE B 1 13 ? -4.414 10.547 4.258 1 98.31 13 ILE B N 1
ATOM 583 C CA . ILE B 1 13 ? -4.719 9.812 5.477 1 98.31 13 ILE B CA 1
ATOM 584 C C . ILE B 1 13 ? -6.207 9.93 5.797 1 98.31 13 ILE B C 1
ATOM 586 O O . ILE B 1 13 ? -6.75 11.039 5.859 1 98.31 13 ILE B O 1
ATOM 590 N N . VAL B 1 14 ? -6.809 8.805 5.938 1 98.06 14 VAL B N 1
ATOM 591 C CA . VAL B 1 14 ? -8.25 8.844 6.188 1 98.06 14 VAL B CA 1
ATOM 592 C C . VAL B 1 14 ? -8.539 8.359 7.605 1 98.06 14 VAL B C 1
ATOM 594 O O . VAL B 1 14 ? -9.617 8.594 8.141 1 98.06 14 VAL B O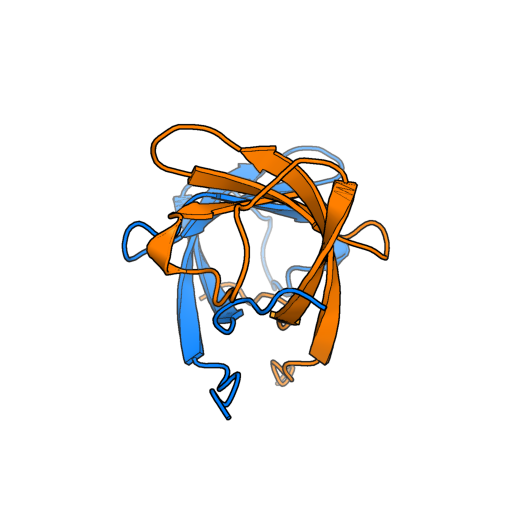 1
ATOM 597 N N . GLU B 1 15 ? -7.629 7.633 8.234 1 97.88 15 GLU B N 1
ATOM 598 C CA . GLU B 1 15 ? -7.766 7.141 9.602 1 97.88 15 GLU B CA 1
ATOM 599 C C . GLU B 1 15 ? -6.402 6.992 10.273 1 97.88 15 GLU B C 1
ATOM 601 O O . GLU B 1 15 ? -5.441 6.543 9.641 1 97.88 15 GLU B O 1
ATOM 606 N N . VAL B 1 16 ? -6.34 7.438 11.562 1 97.88 16 VAL B N 1
ATOM 607 C CA . VAL B 1 16 ? -5.176 7.211 12.414 1 97.88 16 VAL B CA 1
ATOM 608 C C . VAL B 1 16 ? -5.617 6.613 13.75 1 97.88 16 VAL B C 1
ATOM 610 O O . VAL B 1 16 ? -6.516 7.148 14.406 1 97.88 16 VAL B O 1
ATOM 613 N N . ASN B 1 17 ? -5.07 5.488 14.078 1 96.56 17 ASN B N 1
ATOM 614 C CA . ASN B 1 17 ? -5.289 4.953 15.422 1 96.56 17 ASN B CA 1
ATOM 615 C C . ASN B 1 17 ? -3.971 4.773 16.172 1 96.56 17 ASN B C 1
ATOM 617 O O . ASN B 1 17 ? -2.945 5.336 15.773 1 96.56 17 ASN B O 1
ATOM 621 N N . ASP B 1 18 ? -3.951 4.031 17.234 1 95.69 18 ASP B N 1
ATOM 622 C CA . ASP B 1 18 ? -2.783 3.982 18.109 1 95.69 18 ASP B CA 1
ATOM 623 C C . ASP B 1 18 ? -1.616 3.273 17.422 1 95.69 18 ASP B C 1
ATOM 625 O O . ASP B 1 18 ? -0.455 3.502 17.766 1 95.69 18 ASP B O 1
ATOM 629 N N . THR B 1 19 ? -1.938 2.506 16.438 1 95.12 19 THR B N 1
ATOM 630 C CA . THR B 1 19 ? -0.866 1.643 15.953 1 95.12 19 THR B CA 1
ATOM 631 C C . THR B 1 19 ? -0.656 1.824 14.453 1 95.12 19 THR B C 1
ATOM 633 O O . THR B 1 19 ? 0.385 1.441 13.914 1 95.12 19 THR B O 1
ATOM 636 N N . ALA B 1 20 ? -1.7 2.379 13.789 1 95.94 20 ALA B N 1
ATOM 637 C CA . ALA B 1 20 ? -1.63 2.312 12.336 1 95.94 20 ALA B CA 1
ATOM 638 C C . ALA B 1 20 ? -2.238 3.559 11.695 1 95.94 20 ALA B C 1
ATOM 640 O O . ALA B 1 20 ? -3 4.281 12.344 1 95.94 20 ALA B O 1
ATOM 641 N N . VAL B 1 21 ? -1.917 3.801 10.375 1 97.44 21 VAL B N 1
ATOM 642 C CA . VAL B 1 21 ? -2.514 4.82 9.523 1 97.44 21 VAL B CA 1
ATOM 643 C C . VAL B 1 21 ? -3.127 4.164 8.289 1 97.44 21 VAL B C 1
ATOM 645 O O . VAL B 1 21 ? -2.553 3.232 7.723 1 97.44 21 VAL B O 1
ATOM 648 N N . LYS B 1 22 ? -4.289 4.605 7.891 1 97.5 22 LYS B N 1
ATOM 649 C CA . LYS B 1 22 ? -4.949 4.219 6.648 1 97.5 22 LYS B CA 1
ATOM 650 C C . LYS B 1 22 ? -4.875 5.336 5.613 1 97.5 22 LYS B C 1
ATOM 652 O O . LYS B 1 22 ? -5.254 6.477 5.895 1 97.5 22 LYS B O 1
ATOM 657 N N . VAL B 1 23 ? -4.402 5.012 4.469 1 97.81 23 VAL B N 1
ATOM 658 C CA . VAL B 1 23 ? -4.18 5.988 3.408 1 97.81 23 VAL B CA 1
ATOM 659 C C . VAL B 1 23 ? -5.031 5.629 2.191 1 97.81 23 VAL B C 1
ATOM 661 O O . VAL B 1 23 ? -4.984 4.496 1.705 1 97.81 23 VAL B O 1
ATOM 664 N N . ASP B 1 24 ? -5.867 6.523 1.729 1 97.38 24 ASP B N 1
ATOM 665 C CA . ASP B 1 24 ? -6.508 6.434 0.42 1 97.38 24 ASP B CA 1
ATOM 666 C C . ASP B 1 24 ? -5.582 6.953 -0.678 1 97.38 24 ASP B C 1
ATOM 668 O O . ASP B 1 24 ? -5.191 8.125 -0.665 1 97.38 24 ASP B O 1
ATOM 672 N N . VAL B 1 25 ? -5.207 6.105 -1.54 1 95.81 25 VAL B N 1
ATOM 673 C CA . VAL B 1 25 ? -4.191 6.438 -2.531 1 95.81 25 VAL B CA 1
ATOM 674 C C . VAL B 1 25 ? -4.832 7.164 -3.709 1 95.81 25 VAL B C 1
ATOM 676 O O . VAL B 1 25 ? -5.895 6.758 -4.191 1 95.81 25 VAL B O 1
ATOM 679 N N . GLN B 1 26 ? -4.23 8.148 -4.141 1 91.5 26 GLN B N 1
ATOM 680 C CA . GLN B 1 26 ? -4.684 8.867 -5.324 1 91.5 26 GLN B CA 1
ATOM 681 C C . GLN B 1 26 ? -4.551 8.008 -6.578 1 91.5 26 GLN B C 1
ATOM 683 O O . GLN B 1 26 ? -3.672 7.145 -6.656 1 91.5 26 GLN B O 1
ATOM 688 N N . GLY B 1 27 ? -5.445 8.203 -7.535 1 82.44 27 GLY B N 1
ATOM 689 C CA . GLY B 1 27 ? -5.414 7.426 -8.758 1 82.44 27 GLY B CA 1
ATOM 690 C C . GLY B 1 27 ? -6.266 6.172 -8.695 1 82.44 27 GLY B C 1
ATOM 691 O O . GLY B 1 27 ? -6.16 5.297 -9.555 1 82.44 27 GLY B O 1
ATOM 692 N N . ARG B 1 28 ? -6.98 6.047 -7.746 1 81.81 28 ARG B N 1
ATOM 693 C CA . ARG B 1 28 ? -7.914 4.945 -7.555 1 81.81 28 ARG B CA 1
ATOM 694 C C . ARG B 1 28 ? -7.18 3.617 -7.434 1 81.81 28 ARG B C 1
ATOM 696 O O . ARG B 1 28 ? -7.609 2.609 -8 1 81.81 28 ARG B O 1
ATOM 703 N N . LEU B 1 29 ? -5.941 3.719 -6.801 1 81.12 29 LEU B N 1
ATOM 704 C CA . LEU B 1 29 ? -5.176 2.506 -6.527 1 81.12 29 LEU B CA 1
ATOM 705 C C . LEU B 1 29 ? -5.805 1.709 -5.391 1 81.12 29 LEU B C 1
ATOM 707 O O . LEU B 1 29 ? -5.723 0.479 -5.371 1 81.12 29 LEU B O 1
ATOM 711 N N . GLY B 1 30 ? -6.406 2.465 -4.5 1 91.69 30 GLY B N 1
ATOM 712 C CA . GLY B 1 30 ? -7.008 1.776 -3.369 1 91.69 30 GLY B CA 1
ATOM 713 C C . GLY B 1 30 ? -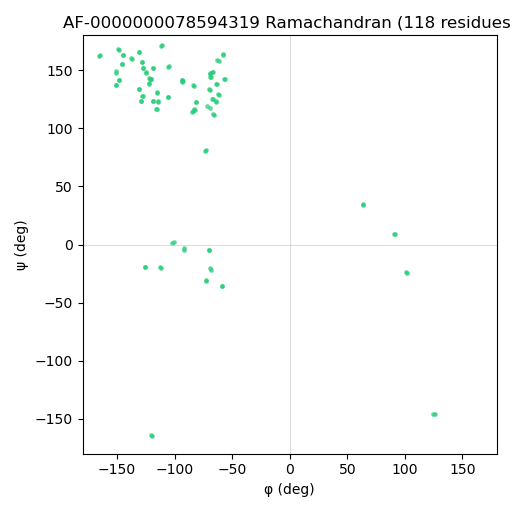6.535 2.307 -2.027 1 91.69 30 GLY B C 1
ATOM 714 O O . GLY B 1 30 ? -6.492 3.52 -1.814 1 91.69 30 GLY B O 1
ATOM 715 N N . VAL B 1 31 ? -6.434 1.366 -1.077 1 95.94 31 VAL B N 1
ATOM 716 C CA . VAL B 1 31 ? -6.137 1.744 0.301 1 95.94 31 VAL B CA 1
ATOM 717 C C . VAL B 1 31 ? -4.871 1.033 0.772 1 95.94 31 VAL B C 1
ATOM 719 O O . VAL B 1 31 ? -4.641 -0.13 0.431 1 95.94 31 VAL B O 1
ATOM 722 N N . ILE B 1 32 ? -4.098 1.721 1.56 1 96.56 32 ILE B N 1
ATOM 723 C CA . ILE B 1 32 ? -2.918 1.152 2.201 1 96.56 32 ILE B CA 1
ATOM 724 C C . ILE B 1 32 ? -2.963 1.429 3.703 1 96.56 32 ILE B C 1
ATOM 726 O O . ILE B 1 32 ? -3.148 2.574 4.125 1 96.56 32 ILE B O 1
ATOM 730 N N . CYS B 1 33 ? -2.82 0.411 4.469 1 96.62 33 CYS B N 1
ATOM 731 C CA . CYS B 1 33 ? -2.73 0.506 5.922 1 96.62 33 CYS B CA 1
ATOM 732 C C . CYS B 1 33 ? -1.357 0.064 6.414 1 96.62 33 CYS B C 1
ATOM 734 O O . CYS B 1 33 ? -0.93 -1.061 6.145 1 96.62 33 CYS B O 1
ATOM 736 N N . VAL B 1 34 ? -0.7 0.978 7.148 1 96.56 34 VAL B N 1
ATOM 737 C CA . VAL B 1 34 ? 0.65 0.676 7.609 1 96.56 34 VAL B CA 1
ATOM 738 C C . VAL B 1 34 ? 0.813 1.131 9.062 1 96.56 34 VAL B C 1
ATOM 740 O O . VAL B 1 34 ? 0.102 2.029 9.516 1 96.56 34 VAL B O 1
ATOM 743 N N . PRO B 1 35 ? 1.807 0.575 9.719 1 95.62 35 PRO B N 1
ATOM 744 C CA . PRO B 1 35 ? 2.127 1.057 11.062 1 95.62 35 PRO B CA 1
ATOM 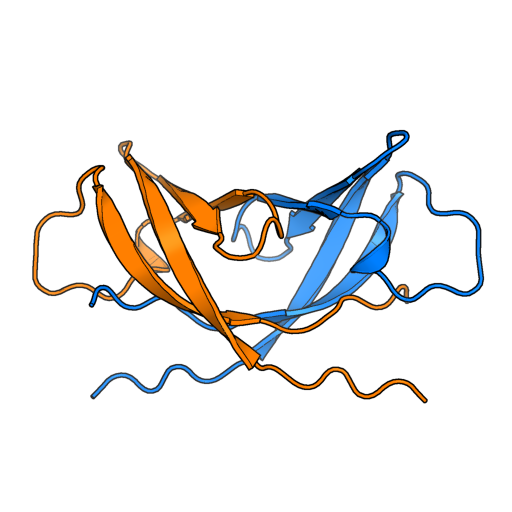745 C C . PRO B 1 35 ? 2.574 2.516 11.078 1 95.62 35 PRO B C 1
ATOM 747 O O . PRO B 1 35 ? 3.133 3.004 10.094 1 95.62 35 PRO B O 1
ATOM 750 N N . LEU B 1 36 ? 2.438 3.135 12.281 1 95.3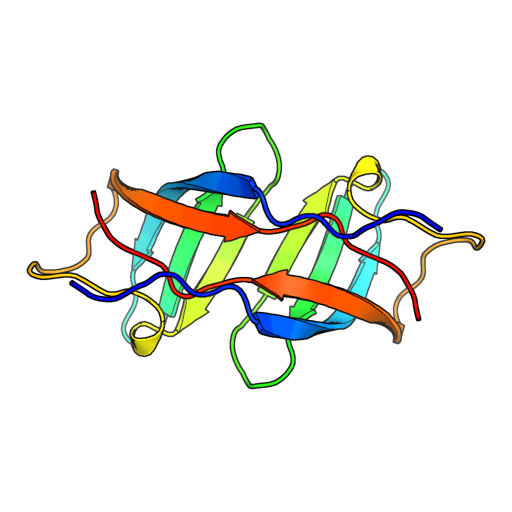1 36 LEU B N 1
ATOM 751 C CA . LEU B 1 36 ? 2.811 4.535 12.438 1 95.31 36 LEU B CA 1
ATOM 752 C C . LEU B 1 36 ? 4.281 4.75 12.086 1 95.31 36 LEU B C 1
ATOM 754 O O . LEU B 1 36 ? 4.645 5.777 11.516 1 95.31 36 LEU B O 1
ATOM 758 N N . ARG B 1 37 ? 5.086 3.826 12.398 1 92.81 37 ARG B N 1
ATOM 759 C CA . ARG B 1 37 ? 6.531 3.951 12.25 1 92.81 37 ARG B CA 1
ATOM 760 C C . ARG B 1 37 ? 6.934 3.957 10.781 1 92.81 37 ARG B C 1
ATOM 762 O O . ARG B 1 37 ? 8.102 4.164 10.445 1 92.81 37 ARG B O 1
ATOM 769 N N . TRP B 1 38 ? 5.934 3.758 9.883 1 93.94 38 TRP B N 1
ATOM 770 C CA . TRP B 1 38 ? 6.219 3.758 8.453 1 93.94 38 TRP B CA 1
ATOM 771 C C . TRP B 1 38 ? 6.043 5.152 7.859 1 93.94 38 TRP B C 1
ATOM 773 O O . TRP B 1 38 ? 6.34 5.379 6.684 1 93.94 38 TRP B O 1
ATOM 783 N N . VAL B 1 39 ? 5.59 6.059 8.68 1 95.5 39 VAL B N 1
ATOM 784 C CA . VAL B 1 39 ? 5.32 7.398 8.164 1 95.5 39 VAL B CA 1
ATOM 785 C C . VAL B 1 39 ? 6.262 8.398 8.82 1 95.5 39 VAL B C 1
ATOM 787 O O . VAL B 1 39 ? 6.223 8.594 10.039 1 95.5 39 VAL B O 1
ATOM 790 N N . PHE B 1 40 ? 7.059 8.977 8.031 1 96.25 40 PHE B N 1
ATOM 791 C CA . PHE B 1 40 ? 7.906 10.07 8.492 1 96.25 40 PHE B CA 1
ATOM 792 C C . PHE B 1 40 ? 7.133 11.383 8.523 1 96.25 40 PHE B C 1
ATOM 794 O O . PHE B 1 40 ? 6.562 11.797 7.512 1 96.25 40 PHE B O 1
ATOM 801 N N . THR B 1 41 ? 7.125 11.914 9.625 1 94.44 41 THR B N 1
ATOM 802 C CA . THR B 1 41 ? 6.371 13.148 9.844 1 94.44 41 THR B CA 1
ATOM 803 C C . THR B 1 41 ? 7.012 13.992 10.938 1 94.44 41 THR B C 1
ATOM 805 O O . THR B 1 41 ? 7.656 13.453 11.844 1 94.44 41 THR B O 1
ATOM 808 N N . ASP B 1 42 ? 6.844 15.273 10.773 1 93.38 42 ASP B N 1
ATOM 809 C CA . ASP B 1 42 ? 7.281 16.203 11.82 1 93.38 42 ASP B CA 1
ATOM 810 C C . ASP B 1 42 ? 6.094 16.688 12.648 1 93.38 42 ASP B C 1
ATOM 812 O O . ASP B 1 42 ? 6.262 17.516 13.555 1 93.38 42 ASP B O 1
ATOM 816 N N . LYS B 1 43 ? 4.922 16.25 12.398 1 94.19 43 LYS B N 1
ATOM 817 C CA . LYS B 1 43 ? 3.693 16.672 13.07 1 94.19 43 LYS B CA 1
ATOM 818 C C . LYS B 1 43 ? 2.879 15.461 13.516 1 94.19 43 LYS B C 1
ATOM 820 O O . LYS B 1 43 ? 3.168 14.328 13.125 1 94.19 43 LYS B O 1
ATOM 825 N N . LYS B 1 44 ? 1.891 15.812 14.414 1 95.06 44 LYS B N 1
ATOM 826 C CA . LYS B 1 44 ? 0.933 14.766 14.758 1 95.06 44 LYS B CA 1
ATOM 827 C C . LYS B 1 44 ? 0.154 14.305 13.531 1 95.06 44 LYS B C 1
ATOM 829 O O . LYS B 1 44 ? -0.36 15.133 12.773 1 95.06 44 LYS B O 1
ATOM 834 N N . LEU B 1 45 ? 0.107 13.008 13.297 1 96.62 45 LEU B N 1
ATOM 835 C CA . LEU B 1 45 ? -0.637 12.461 12.172 1 96.62 45 LEU B CA 1
ATOM 836 C C . LEU B 1 45 ? -2.139 12.625 12.375 1 96.62 45 LEU B C 1
ATOM 838 O O . LEU B 1 45 ? -2.658 12.305 13.453 1 96.62 45 LEU B O 1
ATOM 842 N N . GLU B 1 46 ? -2.814 13.078 11.383 1 97.06 46 GLU B N 1
ATOM 843 C CA . GLU B 1 46 ? -4.262 13.266 11.445 1 97.06 46 GLU B CA 1
ATOM 844 C C . GLU B 1 46 ? -4.91 12.984 10.094 1 97.06 46 GLU B C 1
ATOM 846 O O . GLU B 1 46 ? -4.27 13.109 9.047 1 97.06 46 GLU B O 1
ATOM 851 N N . ALA B 1 47 ? -6.191 12.633 10.234 1 97.75 47 ALA B N 1
ATOM 852 C CA . ALA B 1 47 ? -6.965 12.492 9 1 97.75 47 ALA B CA 1
ATOM 853 C C . ALA B 1 47 ? -6.934 13.781 8.18 1 97.75 47 ALA B C 1
ATOM 855 O O . ALA B 1 47 ? -6.996 14.875 8.734 1 97.75 47 ALA B O 1
ATOM 856 N N . GLY B 1 48 ? -6.867 13.578 6.914 1 97.62 48 GLY B N 1
ATOM 857 C CA . GLY B 1 48 ? -6.867 14.727 6.02 1 97.62 48 GLY B CA 1
ATOM 858 C C . GLY B 1 48 ? -5.484 15.078 5.5 1 97.62 48 GLY B C 1
ATOM 859 O O . GLY B 1 48 ? -5.352 15.773 4.492 1 97.62 48 GLY B O 1
ATOM 860 N N . GLN B 1 49 ? -4.414 14.742 6.148 1 98.06 49 GLN B N 1
ATOM 861 C CA . GLN B 1 49 ? -3.043 15.031 5.742 1 98.06 49 GLN B CA 1
ATOM 862 C C . GLN B 1 49 ? -2.658 14.242 4.496 1 98.06 49 GLN B C 1
ATOM 864 O O . GLN B 1 49 ? -3.07 13.094 4.332 1 98.06 49 GLN B O 1
ATOM 869 N N . MET B 1 50 ? -1.85 14.867 3.635 1 98 50 MET B N 1
ATOM 870 C CA . MET B 1 50 ? -1.35 14.227 2.424 1 98 50 MET B CA 1
ATOM 871 C C . MET B 1 50 ? 0.017 13.594 2.668 1 98 50 MET B C 1
ATOM 873 O O . MET B 1 50 ? 0.839 14.148 3.402 1 98 50 MET B O 1
ATOM 877 N N . VAL B 1 51 ? 0.164 12.438 2.049 1 97.94 51 VAL B N 1
ATOM 878 C CA . VAL B 1 51 ? 1.446 11.75 2.127 1 97.94 51 VAL B CA 1
ATOM 879 C C . VAL B 1 51 ? 1.928 11.391 0.721 1 97.94 51 VAL B C 1
ATOM 881 O O . VAL B 1 51 ? 1.134 11.352 -0.222 1 97.94 51 VAL B O 1
ATOM 884 N N . GLN B 1 52 ? 3.176 11.227 0.637 1 97.88 52 GLN B N 1
ATOM 885 C CA . GLN B 1 52 ? 3.781 10.711 -0.585 1 97.88 52 GLN B CA 1
ATOM 886 C C . GLN B 1 52 ? 4.676 9.508 -0.289 1 97.88 52 GLN B C 1
ATOM 888 O O . GLN B 1 52 ? 5.238 9.398 0.802 1 97.88 52 GLN B O 1
ATOM 893 N N . PHE B 1 53 ? 4.824 8.625 -1.226 1 96.81 53 PHE B N 1
ATOM 894 C CA . PHE B 1 53 ? 5.633 7.418 -1.139 1 96.81 53 PHE B CA 1
ATOM 895 C C . PHE B 1 53 ? 5.859 6.816 -2.521 1 96.81 53 PHE B C 1
ATOM 897 O O . PHE B 1 53 ? 5.145 7.148 -3.471 1 96.81 53 PHE B O 1
ATOM 904 N N . TYR B 1 54 ? 6.809 5.973 -2.668 1 97.44 54 TYR B N 1
ATOM 905 C CA . TYR B 1 54 ? 6.996 5.227 -3.906 1 97.44 54 TYR B CA 1
ATOM 906 C C . TYR B 1 54 ? 6.285 3.881 -3.846 1 97.44 54 TYR B C 1
ATOM 908 O O . TYR B 1 54 ? 6.289 3.215 -2.807 1 97.44 54 TYR B O 1
ATOM 916 N N . PHE B 1 55 ? 5.703 3.535 -4.957 1 96.12 55 PHE B N 1
ATOM 917 C CA . PHE B 1 55 ? 4.984 2.275 -5.109 1 96.12 55 PHE B CA 1
ATOM 918 C C . PHE B 1 55 ? 5.086 1.766 -6.543 1 96.12 55 PHE B C 1
ATOM 920 O O . PHE B 1 55 ? 5.094 2.555 -7.488 1 96.12 55 PHE B O 1
ATOM 927 N N . SER B 1 56 ? 5.219 0.522 -6.688 1 96 56 SER B N 1
ATOM 928 C CA . SER B 1 56 ? 5.207 -0.055 -8.023 1 96 56 SER B CA 1
ATOM 929 C C . SER B 1 56 ? 3.957 -0.898 -8.25 1 96 56 SER B C 1
ATOM 931 O O . SER B 1 56 ? 3.213 -1.182 -7.309 1 96 56 SER B O 1
ATOM 933 N N . TYR B 1 57 ? 3.797 -1.287 -9.508 1 95.69 57 TYR B N 1
ATOM 934 C CA . TYR B 1 57 ? 2.918 -2.426 -9.758 1 95.69 57 TYR B CA 1
ATOM 935 C C . TYR B 1 57 ? 3.396 -3.66 -9 1 95.69 57 TYR B C 1
ATOM 937 O O . TYR B 1 57 ? 4.52 -3.689 -8.5 1 95.69 57 TYR B O 1
ATOM 945 N N . MET B 1 58 ? 2.389 -4.586 -8.961 1 96.88 58 MET B N 1
ATOM 946 C CA . MET B 1 58 ? 2.746 -5.844 -8.312 1 96.88 58 MET B CA 1
ATOM 947 C C . MET B 1 58 ? 2.939 -6.953 -9.344 1 96.88 58 MET B C 1
ATOM 949 O O . MET B 1 58 ? 2.367 -6.898 -10.43 1 96.88 58 MET B O 1
ATOM 953 N N . GLN B 1 59 ? 3.791 -7.941 -8.953 1 97.56 59 GLN B N 1
ATOM 954 C CA . GLN B 1 59 ? 3.969 -9.141 -9.766 1 97.56 59 GLN B CA 1
ATOM 955 C C . GLN B 1 59 ? 3.838 -10.406 -8.922 1 97.56 59 GLN B C 1
ATOM 957 O O . GLN B 1 59 ? 4.402 -10.492 -7.832 1 97.56 59 GLN B O 1
ATOM 962 N N . THR B 1 60 ? 3.07 -11.352 -9.469 1 97.44 60 THR B N 1
ATOM 963 C CA . THR B 1 60 ? 3.023 -12.641 -8.781 1 97.44 60 THR B CA 1
ATOM 964 C C . THR B 1 60 ? 4.359 -13.367 -8.906 1 97.44 60 THR B C 1
ATOM 966 O O . THR B 1 60 ? 5.035 -13.273 -9.93 1 97.44 60 THR B O 1
ATOM 969 N N . ILE B 1 61 ? 4.629 -14.094 -7.855 1 94.56 61 ILE B N 1
ATOM 970 C CA . ILE B 1 61 ? 5.898 -14.812 -7.879 1 94.56 61 ILE B CA 1
ATOM 971 C C . ILE B 1 61 ? 5.645 -16.312 -7.695 1 94.56 61 ILE B C 1
ATOM 973 O O . ILE B 1 61 ? 4.629 -16.703 -7.125 1 94.56 61 ILE B O 1
#

Solvent-accessible surface area (backbone atoms only — not comparable to full-atom values): 6557 Å² total; per-residue (Å²): 129,88,73,66,59,62,36,87,42,45,28,33,28,69,40,67,60,97,59,33,36,33,28,44,33,60,87,73,42,38,41,41,35,32,36,52,90,43,48,50,64,95,62,87,84,48,59,71,44,39,33,38,31,32,39,30,47,33,35,61,106,130,87,73,66,60,62,37,86,40,45,28,33,27,69,41,66,60,98,59,35,36,32,27,45,33,60,86,74,41,38,41,41,34,31,36,52,90,43,48,50,64,96,61,87,83,48,60,71,43,39,32,39,32,30,40,30,48,33,34,62,106

Nearest PDB structures (foldseek):
  1bkb-assembly1_A  TM=7.974E-01  e=4.331E-02  Pyrobaculum aerophilum
  2eif-assembly1_A  TM=7.982E-01  e=5.176E-02  Methanocaldococcus jannaschii DSM 2661
  1eif-assembly1_A  TM=7.192E-01  e=2.693E-02  Methanocaldococcus jannaschii
  7tuv-assembly1_A  TM=8.017E-01  e=1.698E-01  Trypanosoma brucei
  6rji-assembly1_A  TM=6.892E-01  e=7.958E-01  Staphylococcus aureus subsp. aureus NCTC 8325

Secondary structure (DSSP, 8-state):
------EEEEEEEEEE-SSEEEEEETTTTEEEEEEGGGEE-SS---TT-EEEEEE--EEE-/------EEEEEEEEEE-SSEEEEEETTTTEEEEEEGGGEE-SS---TT-EEEEEE--EEE-